Protein AF-A0A7K2WN53-F1 (afdb_monomer_lite)

Radius of gyration: 26.81 Å; chains: 1; bounding box: 76×21×66 Å

Foldseek 3Di:
DDFDDQPDDVDDGDVDDPDPPDDPPPDDLVLLVVQLVVLVVVLVVVVCCQVVCVVHCPLCVVLVVPDDPVCPPHPVNVVSVVVSVVVVVVVSCVVSVVRSVVVVNCCCPVDPD

Structure (mmCIF, N/CA/C/O backbone):
data_AF-A0A7K2WN53-F1
#
_entry.id   AF-A0A7K2WN53-F1
#
loop_
_atom_site.group_PDB
_atom_site.id
_atom_site.type_symbol
_atom_site.label_atom_id
_atom_site.label_alt_id
_atom_site.label_comp_id
_atom_site.label_asym_id
_atom_sit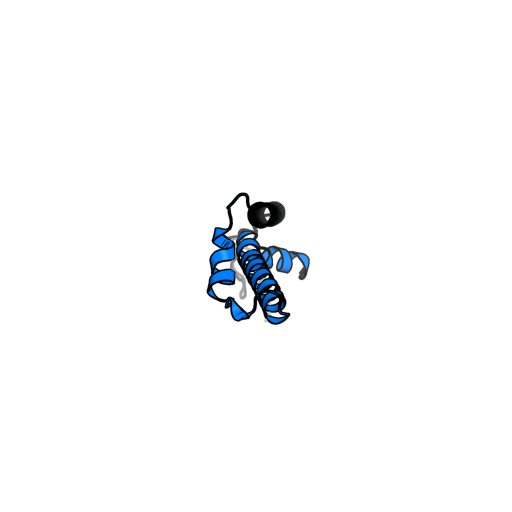e.label_entity_id
_atom_site.label_seq_id
_atom_site.pdbx_PDB_ins_code
_atom_site.Cartn_x
_atom_site.Cartn_y
_atom_site.Cartn_z
_atom_site.occupancy
_atom_site.B_iso_or_equiv
_atom_site.auth_seq_id
_atom_site.auth_comp_id
_atom_site.auth_asym_id
_atom_site.auth_atom_id
_atom_site.pdbx_PDB_model_num
ATOM 1 N N . HIS A 1 1 ? -58.903 -8.359 26.561 1.00 55.06 1 HIS A N 1
ATOM 2 C CA . HIS A 1 1 ? -57.846 -9.067 27.310 1.00 55.06 1 HIS A CA 1
ATOM 3 C C . HIS A 1 1 ? -56.834 -8.049 27.804 1.00 55.06 1 HIS A C 1
ATOM 5 O O . HIS A 1 1 ? -56.296 -7.313 26.990 1.00 55.06 1 HIS A O 1
ATOM 11 N N . THR A 1 2 ? -56.632 -7.946 29.114 1.00 54.56 2 THR A N 1
ATOM 12 C CA . THR A 1 2 ? -55.635 -7.059 29.732 1.00 54.56 2 THR A CA 1
ATOM 13 C C . THR A 1 2 ? -54.276 -7.773 29.800 1.00 54.56 2 THR A C 1
ATOM 15 O O . THR A 1 2 ? -54.244 -8.930 30.230 1.00 54.56 2 THR A O 1
ATOM 18 N N . PRO A 1 3 ? -53.157 -7.157 29.367 1.00 62.88 3 PRO A N 1
ATOM 19 C CA . PRO A 1 3 ? -51.836 -7.775 29.479 1.00 62.88 3 PRO A CA 1
ATOM 20 C C . PRO A 1 3 ? -51.423 -7.848 30.954 1.00 62.88 3 PRO A C 1
ATOM 22 O O . PRO A 1 3 ? -51.604 -6.880 31.690 1.00 62.88 3 PRO A O 1
ATOM 25 N N . ARG A 1 4 ? -50.868 -8.981 31.400 1.00 63.00 4 ARG A N 1
ATOM 26 C CA . ARG A 1 4 ? -50.288 -9.093 32.749 1.00 63.00 4 ARG A CA 1
ATOM 27 C C . ARG A 1 4 ? -48.967 -8.323 32.789 1.00 63.00 4 ARG A C 1
ATOM 29 O O . ARG A 1 4 ? -48.053 -8.674 32.044 1.00 63.00 4 ARG A O 1
ATOM 36 N N . LEU A 1 5 ? -48.869 -7.315 33.656 1.00 61.50 5 LEU A N 1
ATOM 37 C CA . LEU A 1 5 ? -47.581 -6.745 34.052 1.00 61.50 5 LEU A CA 1
ATOM 38 C C . LEU A 1 5 ? -46.807 -7.797 34.859 1.00 61.50 5 LEU A C 1
ATOM 40 O O . LEU A 1 5 ? -47.355 -8.430 35.763 1.00 61.50 5 LEU A O 1
ATOM 44 N N . ALA A 1 6 ? -45.549 -8.018 34.488 1.00 63.06 6 ALA A N 1
ATOM 45 C CA . ALA A 1 6 ? -44.637 -8.890 35.214 1.00 63.06 6 ALA A CA 1
ATOM 46 C C . ALA A 1 6 ? -43.942 -8.070 36.311 1.00 63.06 6 ALA A C 1
ATOM 48 O O . ALA A 1 6 ? -42.855 -7.544 36.095 1.00 63.06 6 ALA A O 1
ATOM 49 N N . ASP A 1 7 ? -44.595 -7.934 37.467 1.00 56.84 7 ASP A N 1
ATOM 50 C CA . ASP A 1 7 ? -44.107 -7.104 38.583 1.00 56.84 7 ASP A CA 1
ATOM 51 C C . ASP A 1 7 ? -43.295 -7.898 39.633 1.00 56.84 7 ASP A C 1
ATOM 53 O O . ASP A 1 7 ? -42.980 -7.380 40.703 1.00 56.84 7 ASP A O 1
ATOM 57 N N . GLY A 1 8 ? -42.942 -9.163 39.357 1.00 65.25 8 GLY A N 1
ATOM 58 C CA . GLY A 1 8 ? -42.206 -10.030 40.289 1.00 65.25 8 GLY A CA 1
ATOM 59 C C . GLY A 1 8 ? -40.795 -10.407 39.809 1.00 65.25 8 GLY A C 1
ATOM 60 O O . GLY A 1 8 ? -40.628 -10.751 38.633 1.00 65.25 8 GLY A O 1
ATOM 61 N N . PRO A 1 9 ? -39.770 -10.431 40.687 1.00 58.69 9 PRO A N 1
ATOM 62 C CA . PRO A 1 9 ? -38.455 -10.965 40.334 1.00 58.69 9 PRO A CA 1
ATOM 63 C C . PRO A 1 9 ? -38.582 -12.440 39.916 1.00 58.69 9 PRO A C 1
ATOM 65 O O . PRO A 1 9 ? -39.140 -13.256 40.645 1.00 58.69 9 PRO A O 1
ATOM 68 N N . GLY A 1 10 ? -38.103 -12.772 38.713 1.00 64.62 10 GLY A N 1
ATOM 69 C CA . GLY A 1 10 ? -38.233 -14.108 38.111 1.00 64.62 10 GLY A CA 1
ATOM 70 C C . GLY A 1 10 ? -39.503 -14.330 37.278 1.00 64.62 10 GLY A C 1
ATOM 71 O O . GLY A 1 10 ? -39.665 -15.405 36.704 1.00 64.62 10 GLY A O 1
ATOM 72 N N . THR A 1 11 ? -40.390 -13.335 37.165 1.00 65.06 11 THR A N 1
ATOM 73 C CA . THR A 1 11 ? -41.536 -13.400 36.246 1.00 65.06 11 THR A CA 1
ATOM 74 C C . THR A 1 11 ? -41.170 -12.779 34.900 1.00 65.06 11 THR A C 1
ATOM 76 O O . THR A 1 11 ? -40.817 -11.607 34.812 1.00 65.06 11 THR A O 1
ATOM 79 N N . TRP A 1 12 ? -41.228 -13.574 33.831 1.00 62.97 12 TRP A N 1
ATOM 80 C CA . TRP A 1 12 ? -40.996 -13.095 32.469 1.00 62.97 12 TRP A CA 1
ATOM 81 C C . TRP A 1 12 ? -42.336 -12.813 31.793 1.00 62.97 12 TRP A C 1
ATOM 83 O O . TRP A 1 12 ? -43.195 -13.693 31.705 1.00 62.97 12 TRP A O 1
ATOM 93 N N . ALA A 1 13 ? -42.527 -11.583 31.315 1.00 72.81 13 ALA A N 1
ATOM 94 C CA . ALA A 1 13 ? -43.697 -11.241 30.514 1.00 72.81 13 ALA A CA 1
ATOM 95 C C . ALA A 1 13 ? -43.665 -11.979 29.165 1.00 72.81 13 ALA A C 1
ATOM 97 O O . ALA A 1 13 ? -42.600 -12.266 28.613 1.00 72.81 13 ALA A O 1
ATOM 98 N N . TYR A 1 14 ? -44.842 -12.254 28.603 1.00 64.38 14 TYR A N 1
ATOM 99 C CA . TYR A 1 14 ? -44.955 -12.791 27.248 1.00 64.38 14 TYR A CA 1
ATOM 100 C C . TYR A 1 14 ? -44.329 -11.794 26.254 1.00 64.38 14 TYR A C 1
ATOM 102 O O . TYR A 1 14 ? -44.758 -10.644 26.189 1.00 64.38 14 TYR A O 1
ATOM 110 N N . GLY A 1 15 ? -43.284 -12.217 25.531 1.00 69.75 15 GLY A N 1
ATOM 111 C CA . GLY A 1 15 ? -42.459 -11.345 24.678 1.00 69.75 15 GLY A CA 1
ATOM 112 C C . GLY A 1 15 ? -41.141 -10.874 25.310 1.00 69.75 15 GLY A C 1
ATOM 113 O O . GLY A 1 15 ? -40.409 -10.112 24.682 1.00 69.75 15 GLY A O 1
ATOM 114 N N . HIS A 1 16 ? -40.807 -11.325 26.524 1.00 64.25 16 HIS A N 1
ATOM 115 C CA . HIS A 1 16 ? -39.502 -11.051 27.114 1.00 64.25 16 HIS A CA 1
ATOM 116 C C . HIS A 1 16 ? -38.383 -11.740 26.317 1.00 64.25 16 HIS A C 1
ATOM 118 O O . HIS A 1 16 ? -38.308 -12.967 26.253 1.00 64.25 16 HIS A O 1
ATOM 124 N N . VAL A 1 17 ? -37.492 -10.937 25.734 1.00 69.38 17 VAL A N 1
ATOM 125 C CA . VAL A 1 17 ? -36.236 -11.402 25.142 1.00 69.38 17 VAL A CA 1
ATOM 126 C C . VAL A 1 17 ? -35.167 -11.314 26.222 1.00 69.38 17 VAL A C 1
ATOM 128 O O . VAL A 1 17 ? -34.851 -10.217 26.686 1.00 69.38 17 VAL A O 1
ATOM 131 N N . ALA A 1 18 ? -34.625 -12.466 26.625 1.00 69.31 18 ALA A N 1
ATOM 132 C CA . ALA A 1 18 ? -33.542 -12.524 27.597 1.00 69.31 18 ALA A CA 1
ATOM 133 C C . ALA A 1 18 ? -32.379 -11.642 27.128 1.00 69.31 18 ALA A C 1
ATOM 135 O O . ALA A 1 18 ? -31.954 -11.720 25.970 1.00 69.31 18 ALA A O 1
ATOM 136 N N . ARG A 1 19 ? -31.865 -10.797 28.030 1.00 62.84 19 ARG A N 1
ATOM 137 C CA . ARG A 1 19 ? -30.645 -10.029 27.763 1.00 62.84 19 ARG A CA 1
ATOM 138 C C . ARG A 1 19 ? -29.546 -11.028 27.358 1.00 62.84 19 ARG A C 1
ATOM 140 O O . ARG A 1 19 ? -29.372 -12.015 28.075 1.00 62.84 19 ARG A O 1
ATOM 147 N N . PRO A 1 20 ? -28.833 -10.812 26.236 1.00 67.25 20 PRO A N 1
ATOM 148 C CA . PRO A 1 20 ? -27.732 -11.681 25.832 1.00 67.25 20 PRO A CA 1
ATOM 149 C C . PRO A 1 20 ? -26.739 -11.846 26.986 1.00 67.25 20 PRO A C 1
ATOM 151 O O . PRO A 1 20 ? -26.422 -10.866 27.659 1.00 67.25 20 PRO A O 1
ATOM 154 N N . ALA A 1 21 ? -26.279 -13.078 27.219 1.00 66.06 21 ALA A N 1
ATOM 155 C CA . ALA A 1 21 ? -25.394 -13.410 28.339 1.00 66.06 21 ALA A CA 1
ATOM 156 C C . ALA A 1 21 ? -24.033 -12.689 28.269 1.00 66.06 21 ALA A C 1
ATOM 158 O O . ALA A 1 21 ? -23.391 -12.486 29.294 1.00 66.06 21 ALA A O 1
ATOM 159 N N . GLU A 1 22 ? -23.635 -12.256 27.073 1.00 58.34 22 GLU A N 1
ATOM 160 C CA . GLU A 1 22 ? -22.434 -11.471 26.817 1.00 58.34 22 GLU A CA 1
ATOM 161 C C . GLU A 1 22 ? -22.817 -10.115 26.226 1.00 58.34 22 GLU A C 1
ATOM 163 O O . GLU A 1 22 ? -23.463 -10.026 25.175 1.00 58.34 22 GLU A O 1
ATOM 168 N N . GLU A 1 23 ? -22.398 -9.036 26.893 1.00 57.38 23 GLU A N 1
ATOM 169 C CA . GLU A 1 23 ? -22.319 -7.746 26.221 1.00 57.38 23 GLU A CA 1
ATOM 170 C C . GLU A 1 23 ? -21.277 -7.877 25.108 1.00 57.38 23 GLU A C 1
ATOM 172 O O . GLU A 1 23 ? -20.151 -8.287 25.391 1.00 57.38 23 GLU A O 1
ATOM 177 N N . PRO A 1 24 ? -21.618 -7.567 23.843 1.00 60.78 24 PRO A N 1
ATOM 178 C CA . PRO A 1 24 ? -20.660 -7.678 22.756 1.00 60.78 24 PRO A CA 1
ATOM 179 C C . PRO A 1 24 ? -19.449 -6.822 23.108 1.00 60.78 24 PRO A C 1
ATOM 181 O O . PRO A 1 24 ? -19.594 -5.612 23.301 1.00 60.78 24 PRO A O 1
ATOM 184 N N . GLU A 1 25 ? -18.279 -7.455 23.212 1.00 59.09 25 GLU A N 1
ATOM 185 C CA . GLU A 1 25 ? -17.032 -6.809 23.602 1.00 59.09 25 GLU A CA 1
ATOM 186 C C . GLU A 1 25 ? -16.705 -5.702 22.591 1.00 59.09 25 GLU A C 1
ATOM 188 O O . GLU A 1 25 ? -16.130 -5.901 21.514 1.00 59.09 25 GLU A O 1
ATOM 193 N N . ARG A 1 26 ? -17.168 -4.488 22.900 1.00 64.06 26 ARG A N 1
ATOM 194 C CA . ARG A 1 26 ? -16.966 -3.316 22.061 1.00 64.06 26 ARG A CA 1
ATOM 195 C C . ARG A 1 26 ? -15.522 -2.906 22.236 1.00 64.06 26 ARG A C 1
ATOM 197 O O . ARG A 1 26 ? -15.192 -2.141 23.135 1.00 64.06 26 ARG A O 1
ATOM 204 N N . THR A 1 27 ? -14.675 -3.385 21.331 1.00 66.19 27 THR A N 1
ATOM 205 C CA . THR A 1 27 ? -13.284 -2.931 21.228 1.00 66.19 27 THR A CA 1
ATOM 206 C C . THR A 1 27 ? -13.245 -1.405 21.332 1.00 66.19 27 THR A C 1
ATOM 208 O O . THR A 1 27 ? -13.899 -0.736 20.523 1.00 66.19 27 THR A O 1
ATOM 211 N N . PRO A 1 28 ? -12.552 -0.836 22.329 1.00 77.62 28 PRO A N 1
ATOM 212 C CA . PRO A 1 28 ? -12.548 0.600 22.555 1.00 77.62 28 PRO A CA 1
ATOM 213 C C . PRO A 1 28 ? -12.103 1.353 21.300 1.00 77.62 28 PRO A C 1
ATOM 215 O O . PRO A 1 28 ? -11.164 0.936 20.620 1.00 77.62 28 PRO A O 1
ATOM 218 N N . ILE A 1 29 ? -12.731 2.496 21.003 1.00 76.31 29 ILE A N 1
ATOM 219 C CA . ILE A 1 29 ? -12.364 3.335 19.843 1.00 76.31 29 ILE A CA 1
ATOM 220 C C . ILE A 1 29 ? -10.868 3.677 19.870 1.00 76.31 29 ILE A C 1
ATOM 222 O O . ILE A 1 29 ? -10.213 3.639 18.834 1.00 76.31 29 ILE A O 1
ATOM 226 N N . ARG A 1 30 ? -10.300 3.920 21.060 1.00 77.88 30 ARG A N 1
ATOM 227 C CA . ARG A 1 30 ? -8.859 4.161 21.237 1.00 77.88 30 ARG A CA 1
ATOM 228 C C . ARG A 1 30 ? -8.006 3.013 20.698 1.00 77.88 30 ARG A C 1
ATOM 230 O O . ARG A 1 30 ? -7.035 3.266 20.002 1.00 77.88 30 ARG A O 1
ATOM 237 N N . GLN A 1 31 ? -8.398 1.767 20.954 1.00 81.75 31 GLN A N 1
ATOM 238 C CA . GLN A 1 31 ? -7.661 0.594 20.488 1.00 81.75 31 GLN A CA 1
ATOM 239 C C . GLN A 1 31 ? -7.755 0.428 18.965 1.00 81.75 31 GLN A C 1
ATOM 241 O O . GLN A 1 31 ? -6.776 0.048 18.327 1.00 81.75 31 GLN A O 1
ATOM 246 N N . LEU A 1 32 ? -8.903 0.765 18.367 1.00 82.31 32 LEU A N 1
ATOM 247 C CA . LEU A 1 32 ? -9.064 0.816 16.908 1.00 82.31 32 LEU A CA 1
ATOM 248 C C . LEU A 1 32 ? -8.184 1.898 16.274 1.00 82.31 32 LEU A C 1
ATOM 250 O O . LEU A 1 32 ? -7.511 1.624 15.287 1.00 82.31 32 LEU A O 1
ATOM 254 N N . VAL A 1 33 ? -8.148 3.099 16.857 1.00 84.00 33 VAL A N 1
ATOM 255 C CA . VAL A 1 33 ? -7.300 4.201 16.376 1.00 84.00 33 VAL A CA 1
ATOM 256 C C . VAL A 1 33 ? -5.819 3.852 16.512 1.00 84.00 33 VAL A C 1
ATOM 258 O O . VAL A 1 33 ? -5.060 4.072 15.573 1.00 84.00 33 VAL A O 1
ATOM 261 N N . SER A 1 34 ? -5.401 3.258 17.633 1.00 84.62 34 SER A N 1
ATOM 262 C CA . SER A 1 34 ? -4.020 2.802 17.817 1.00 84.62 34 SER A CA 1
ATOM 263 C C . SER A 1 34 ? -3.640 1.718 16.808 1.00 84.62 34 SER A C 1
ATOM 265 O O . SER A 1 34 ? -2.583 1.819 16.195 1.00 84.62 34 SER A O 1
ATOM 267 N N . GLY A 1 35 ? -4.499 0.718 16.581 1.00 86.69 35 GLY A N 1
ATOM 268 C CA . GLY A 1 35 ? -4.251 -0.324 15.578 1.00 86.69 35 GLY A CA 1
ATOM 269 C C . GLY A 1 35 ? -4.145 0.242 14.159 1.00 86.69 35 GLY A C 1
ATOM 270 O O . GLY A 1 35 ? -3.213 -0.086 13.425 1.00 86.69 35 GLY A O 1
ATOM 271 N N . ALA A 1 36 ? -5.049 1.156 13.803 1.00 87.50 36 ALA A N 1
ATOM 272 C CA . ALA A 1 36 ? -5.026 1.873 12.535 1.00 87.50 36 ALA A CA 1
ATOM 273 C C . ALA A 1 36 ? -3.720 2.672 12.369 1.00 87.50 36 ALA A C 1
ATOM 275 O O . ALA A 1 36 ? -2.991 2.464 11.399 1.00 87.50 36 ALA A O 1
ATOM 276 N N . LEU A 1 37 ? -3.356 3.501 13.351 1.00 90.12 37 LEU A N 1
ATOM 277 C CA . LEU A 1 37 ? -2.131 4.302 13.322 1.00 90.12 37 LEU A CA 1
ATOM 278 C C . LEU A 1 37 ? -0.868 3.437 13.235 1.00 90.12 37 LEU A C 1
ATOM 280 O O . LEU A 1 37 ? -0.014 3.703 12.396 1.00 90.12 37 LEU A O 1
ATOM 284 N N . ILE A 1 38 ? -0.753 2.385 14.051 1.00 90.38 38 ILE A N 1
ATOM 285 C CA . ILE A 1 38 ? 0.406 1.481 14.028 1.00 90.38 38 ILE A CA 1
ATOM 286 C C . ILE A 1 38 ? 0.526 0.810 12.658 1.00 90.38 38 ILE A C 1
ATOM 288 O O . ILE A 1 38 ? 1.615 0.778 12.092 1.00 90.38 38 ILE A O 1
ATOM 292 N N . SER A 1 39 ? -0.584 0.323 12.092 1.00 92.00 39 SER A N 1
ATOM 293 C CA . SER A 1 39 ? -0.569 -0.287 10.758 1.00 92.00 39 SER A CA 1
ATOM 294 C C . SER A 1 39 ? -0.162 0.705 9.663 1.00 92.00 39 SER A C 1
ATOM 296 O O . SER A 1 39 ? 0.588 0.338 8.762 1.00 92.00 39 SER A O 1
ATOM 298 N N . LEU A 1 40 ? -0.588 1.971 9.765 1.00 91.50 40 LEU A N 1
ATOM 299 C CA . LEU A 1 40 ? -0.192 3.030 8.839 1.00 91.50 40 LEU A CA 1
ATOM 300 C C . LEU A 1 40 ? 1.302 3.323 8.947 1.00 91.50 40 LEU A C 1
ATOM 302 O O . LEU A 1 40 ? 1.986 3.367 7.931 1.00 91.50 40 LEU A O 1
ATOM 306 N N . LEU A 1 41 ? 1.811 3.499 10.167 1.00 95.31 41 LEU A N 1
ATOM 307 C CA . LEU A 1 41 ? 3.226 3.772 10.410 1.00 95.31 41 LEU A CA 1
ATOM 308 C C . LEU A 1 41 ? 4.107 2.606 9.955 1.00 95.31 41 LEU A C 1
ATOM 310 O O . LEU A 1 41 ? 5.124 2.836 9.310 1.00 95.31 41 LEU A O 1
ATOM 314 N N . ALA A 1 42 ? 3.698 1.365 10.222 1.00 95.25 42 ALA A N 1
ATOM 315 C CA . ALA A 1 42 ? 4.393 0.174 9.741 1.00 95.25 42 ALA A CA 1
ATOM 316 C C . ALA A 1 42 ? 4.396 0.095 8.205 1.00 95.25 42 ALA A C 1
ATOM 318 O O . ALA A 1 42 ? 5.428 -0.208 7.609 1.00 95.25 42 ALA A O 1
ATOM 319 N N . GLY A 1 43 ? 3.271 0.426 7.562 1.00 94.44 43 GLY A N 1
ATOM 320 C CA . GLY A 1 43 ? 3.178 0.516 6.108 1.00 94.44 43 GLY A CA 1
ATOM 321 C C . GLY A 1 43 ? 4.088 1.598 5.534 1.00 94.44 43 GLY A C 1
ATOM 322 O O . GLY A 1 43 ? 4.881 1.317 4.643 1.00 94.44 43 GLY A O 1
ATOM 323 N N . LEU A 1 44 ? 4.045 2.816 6.071 1.00 94.44 44 LEU A N 1
ATOM 324 C CA . LEU A 1 44 ? 4.915 3.914 5.640 1.00 94.44 44 LEU A CA 1
ATOM 325 C C . LEU A 1 44 ? 6.396 3.590 5.841 1.00 94.44 44 LEU A C 1
ATOM 327 O O . LEU A 1 44 ? 7.212 3.888 4.971 1.00 94.44 44 LEU A O 1
ATOM 331 N N . LEU A 1 45 ? 6.739 2.951 6.959 1.00 95.56 45 LEU A N 1
ATOM 332 C CA . LEU A 1 45 ? 8.096 2.500 7.229 1.00 95.56 45 LEU A CA 1
ATOM 333 C C . LEU A 1 45 ? 8.545 1.484 6.177 1.00 95.56 45 LEU A C 1
ATOM 335 O O . LEU A 1 45 ? 9.600 1.665 5.577 1.00 95.56 45 LEU A O 1
ATOM 339 N N . LEU A 1 46 ? 7.732 0.459 5.903 1.00 95.00 46 LEU A N 1
ATOM 340 C CA . LEU A 1 46 ? 8.048 -0.530 4.875 1.00 95.00 46 LEU A CA 1
ATOM 341 C C . LEU A 1 46 ? 8.210 0.124 3.498 1.00 95.00 46 LEU A C 1
ATOM 343 O O . LEU A 1 46 ? 9.191 -0.153 2.814 1.00 95.00 46 LEU A O 1
ATOM 347 N N . TRP A 1 47 ? 7.298 1.024 3.112 1.00 95.19 47 TRP A N 1
ATOM 348 C CA . TRP A 1 47 ? 7.408 1.768 1.854 1.00 95.19 47 TRP A CA 1
ATOM 349 C C . TRP A 1 47 ? 8.719 2.546 1.781 1.00 95.19 47 TRP A C 1
ATOM 351 O O . TRP A 1 47 ? 9.432 2.465 0.786 1.00 95.19 47 TRP A O 1
ATOM 361 N N . SER A 1 48 ? 9.064 3.259 2.854 1.00 94.56 48 SER A N 1
ATOM 362 C CA . SER A 1 48 ? 10.309 4.017 2.944 1.00 94.56 48 SER A CA 1
ATOM 363 C C . SER A 1 48 ? 11.532 3.113 2.781 1.00 94.56 48 SER A C 1
ATOM 365 O O . SER A 1 48 ? 12.447 3.449 2.031 1.00 94.56 48 SER A O 1
ATOM 367 N N . LEU A 1 49 ? 11.541 1.941 3.420 1.00 95.38 49 LEU A N 1
ATOM 368 C CA . LEU A 1 49 ? 12.634 0.976 3.305 1.00 95.38 49 LEU A CA 1
ATOM 369 C C . LEU A 1 49 ? 12.791 0.434 1.877 1.00 95.38 49 LEU A C 1
ATOM 371 O O . LEU A 1 49 ? 13.917 0.291 1.399 1.00 95.38 49 LEU A O 1
ATOM 375 N N . LEU A 1 50 ? 11.676 0.146 1.202 1.00 93.94 50 LEU A N 1
ATOM 376 C CA . LEU A 1 50 ? 11.670 -0.321 -0.185 1.00 93.94 50 LEU A CA 1
ATOM 377 C C . LEU A 1 50 ? 12.133 0.781 -1.145 1.00 93.94 50 LEU A C 1
ATOM 379 O O . LEU A 1 50 ? 13.010 0.552 -1.977 1.00 93.94 50 LEU A O 1
ATOM 383 N N . TRP A 1 51 ? 11.579 1.986 -1.000 1.00 93.00 51 TRP A N 1
ATOM 384 C CA . TRP A 1 51 ? 11.850 3.125 -1.875 1.00 93.00 51 TRP A CA 1
ATOM 385 C C . TRP A 1 51 ? 13.295 3.616 -1.770 1.00 93.00 51 TRP A C 1
ATOM 387 O O . TRP A 1 51 ? 13.933 3.892 -2.782 1.00 93.00 51 TRP A O 1
ATOM 397 N N . ASN A 1 52 ? 13.840 3.671 -0.553 1.00 94.44 52 ASN A N 1
ATOM 398 C CA . ASN A 1 52 ? 15.221 4.089 -0.306 1.00 94.44 52 ASN A CA 1
ATOM 399 C C . ASN A 1 52 ? 16.239 2.945 -0.470 1.00 94.44 52 ASN A C 1
ATOM 401 O O . ASN A 1 52 ? 17.401 3.108 -0.113 1.00 94.44 52 ASN A O 1
ATOM 405 N N . MET A 1 53 ? 15.822 1.785 -0.995 1.00 93.44 53 MET A N 1
ATOM 406 C CA . MET A 1 53 ? 16.685 0.622 -1.245 1.00 93.44 53 MET A CA 1
ATOM 407 C C . MET A 1 53 ? 17.417 0.085 -0.002 1.00 93.44 53 MET A C 1
ATOM 409 O O . MET A 1 53 ? 18.390 -0.654 -0.135 1.00 93.44 53 MET A O 1
ATOM 413 N N . TYR A 1 54 ? 16.925 0.367 1.210 1.00 93.12 54 TYR A N 1
ATOM 414 C CA . TYR A 1 54 ? 17.475 -0.205 2.449 1.00 93.12 54 TYR A CA 1
ATOM 415 C C . TYR A 1 54 ? 17.312 -1.725 2.505 1.00 93.12 54 TYR A C 1
ATOM 417 O O . TYR A 1 54 ? 18.125 -2.425 3.100 1.00 93.12 54 TYR A O 1
ATOM 425 N N . LEU A 1 55 ? 16.264 -2.232 1.860 1.00 89.31 55 LEU A N 1
ATOM 426 C CA . LEU A 1 55 ? 16.009 -3.656 1.680 1.00 89.31 55 LEU A CA 1
ATOM 427 C C . LEU A 1 55 ? 16.663 -4.219 0.403 1.00 89.31 55 LEU A C 1
ATOM 429 O O . LEU A 1 55 ? 16.499 -5.394 0.095 1.00 89.31 55 LEU A O 1
ATOM 433 N N . GLY A 1 56 ? 17.418 -3.404 -0.338 1.00 91.25 56 GLY A N 1
ATOM 434 C CA . GLY A 1 56 ? 17.976 -3.750 -1.641 1.00 91.25 56 GLY A CA 1
ATOM 435 C C . GLY A 1 56 ? 16.926 -3.812 -2.755 1.00 91.25 56 GLY A C 1
ATOM 436 O O . GLY A 1 56 ? 15.759 -3.465 -2.577 1.00 91.25 56 GLY A O 1
ATOM 437 N N . ALA A 1 57 ? 17.349 -4.281 -3.931 1.00 91.00 57 ALA A N 1
ATOM 438 C CA . ALA A 1 57 ? 16.523 -4.307 -5.139 1.00 91.00 57 ALA A CA 1
ATOM 439 C C . ALA A 1 57 ? 15.707 -5.603 -5.322 1.00 91.00 57 ALA A C 1
ATOM 441 O O . ALA A 1 57 ? 15.131 -5.805 -6.390 1.00 91.00 57 ALA A O 1
ATOM 442 N N . PHE A 1 58 ? 15.634 -6.496 -4.321 1.00 91.81 58 PHE A N 1
ATOM 443 C CA . PHE A 1 58 ? 14.931 -7.783 -4.483 1.00 91.81 58 PHE A CA 1
ATOM 444 C C . PHE A 1 58 ? 13.458 -7.585 -4.846 1.00 91.81 58 PHE A C 1
ATOM 446 O O . PHE A 1 58 ? 12.901 -8.335 -5.640 1.00 91.81 58 PHE A O 1
ATOM 453 N N . TRP A 1 59 ? 12.823 -6.551 -4.295 1.00 92.94 59 TRP A N 1
ATOM 454 C CA . TRP A 1 59 ? 11.422 -6.258 -4.559 1.00 92.94 59 TRP A CA 1
ATOM 455 C C . TRP A 1 59 ? 11.209 -5.684 -5.958 1.00 92.94 59 TRP A C 1
ATOM 457 O O . TRP A 1 59 ? 10.075 -5.594 -6.386 1.00 92.94 59 TRP A O 1
ATOM 467 N N . LEU A 1 60 ? 12.254 -5.303 -6.692 1.00 93.94 60 LEU A N 1
ATOM 468 C CA . LEU A 1 60 ? 12.160 -4.929 -8.105 1.00 93.94 60 LEU A CA 1
ATOM 469 C C . LEU A 1 60 ? 12.386 -6.127 -9.031 1.00 93.94 60 LEU A C 1
ATOM 471 O O . LEU A 1 60 ? 12.159 -6.023 -10.232 1.00 93.94 60 LEU A O 1
ATOM 475 N N . TRP A 1 61 ? 12.806 -7.275 -8.493 1.00 93.88 61 TRP A N 1
ATOM 476 C CA . TRP A 1 61 ? 13.083 -8.465 -9.289 1.00 93.88 61 TRP A CA 1
ATOM 477 C C . TRP A 1 61 ? 11.907 -8.882 -10.188 1.00 93.88 61 TRP A C 1
ATOM 479 O O . TRP A 1 61 ? 12.155 -9.111 -11.370 1.00 93.88 61 TRP A O 1
ATOM 489 N N . PRO A 1 62 ? 10.635 -8.898 -9.727 1.00 94.12 62 PRO A N 1
ATOM 490 C CA . PRO A 1 62 ? 9.515 -9.222 -10.609 1.00 94.12 62 PRO A CA 1
ATOM 491 C C . PRO A 1 62 ? 9.379 -8.235 -11.772 1.00 94.12 62 PRO A C 1
ATOM 493 O O . PRO A 1 62 ? 9.155 -8.652 -12.903 1.00 94.12 62 PRO A O 1
ATOM 496 N N . LEU A 1 63 ? 9.566 -6.934 -11.522 1.00 92.94 63 LEU A N 1
ATOM 497 C CA . LEU A 1 63 ? 9.526 -5.920 -12.575 1.00 92.94 63 LEU A CA 1
ATOM 498 C C . LEU A 1 63 ? 10.581 -6.209 -13.646 1.00 92.94 63 LEU A C 1
ATOM 500 O O . LEU A 1 63 ? 10.256 -6.204 -14.830 1.00 92.94 63 LEU A O 1
ATOM 504 N N . TYR A 1 64 ? 11.816 -6.508 -13.244 1.00 91.38 64 TYR A N 1
ATOM 505 C CA . TYR A 1 64 ? 12.887 -6.829 -14.189 1.00 91.38 64 TYR A CA 1
ATOM 506 C C . TYR A 1 64 ? 12.668 -8.163 -14.909 1.00 91.38 64 TYR A C 1
ATOM 508 O O . TYR A 1 64 ? 12.964 -8.263 -16.092 1.00 91.38 64 TYR A O 1
ATOM 516 N N . MET A 1 65 ? 12.103 -9.163 -14.232 1.00 92.69 65 MET A N 1
ATOM 51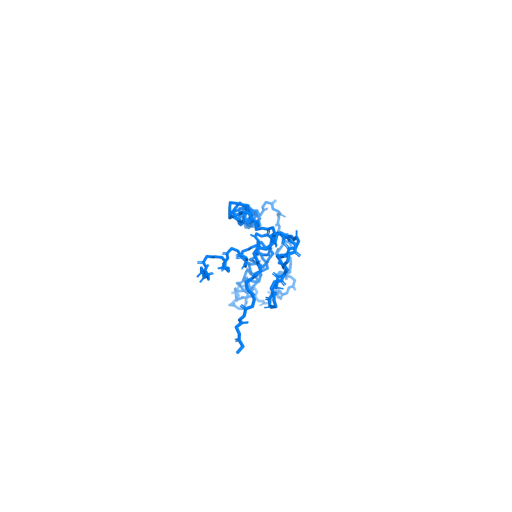7 C CA . MET A 1 65 ? 11.769 -10.463 -14.821 1.00 92.69 65 MET A CA 1
ATOM 518 C C . MET A 1 65 ? 10.694 -10.338 -15.913 1.00 92.69 65 MET A C 1
ATOM 520 O O . MET A 1 65 ? 10.781 -10.994 -16.948 1.00 92.69 65 MET A O 1
ATOM 524 N N . PHE A 1 66 ? 9.675 -9.503 -15.688 1.00 91.25 66 PHE A N 1
ATOM 525 C CA . PHE A 1 66 ? 8.555 -9.325 -16.617 1.00 91.25 66 PHE A CA 1
ATOM 526 C C . PHE A 1 66 ? 8.765 -8.212 -17.648 1.00 91.25 66 PHE A C 1
ATOM 528 O O . PHE A 1 66 ? 7.946 -8.086 -18.557 1.00 91.25 66 PHE A O 1
ATOM 535 N N . THR A 1 67 ? 9.831 -7.416 -17.537 1.00 93.19 67 THR A N 1
ATOM 536 C CA . THR A 1 67 ? 10.143 -6.341 -18.489 1.00 93.19 67 THR A CA 1
ATOM 537 C C . THR A 1 67 ? 11.267 -6.789 -19.424 1.00 93.19 67 THR A C 1
ATOM 539 O O . THR A 1 67 ? 12.419 -6.834 -18.996 1.00 93.19 67 THR A O 1
ATOM 542 N N . PRO A 1 68 ? 10.975 -7.091 -20.703 1.00 90.88 68 PRO A N 1
ATOM 543 C CA . PRO A 1 68 ? 11.997 -7.499 -21.657 1.00 90.88 68 PRO A CA 1
ATOM 544 C C . PRO A 1 68 ? 13.032 -6.400 -21.901 1.00 90.88 68 PRO A C 1
ATOM 546 O O . PRO A 1 68 ? 12.700 -5.214 -21.976 1.00 90.88 68 PRO A O 1
ATOM 549 N N . ASP A 1 69 ? 14.273 -6.806 -22.164 1.00 88.94 69 ASP A N 1
ATOM 550 C CA . ASP A 1 69 ? 15.365 -5.880 -22.485 1.00 88.94 69 ASP A CA 1
ATOM 551 C C . ASP A 1 69 ? 15.076 -5.017 -23.720 1.00 88.94 69 ASP A C 1
ATOM 553 O O . ASP A 1 69 ? 15.507 -3.866 -23.785 1.00 88.94 69 ASP A O 1
ATOM 557 N N . SER A 1 70 ? 14.268 -5.525 -24.656 1.00 91.38 70 SER A N 1
ATOM 558 C CA . SER A 1 70 ? 13.809 -4.790 -25.839 1.00 91.38 70 SER A CA 1
ATOM 559 C C . SER A 1 70 ? 12.963 -3.556 -25.515 1.00 91.38 70 SER A C 1
ATOM 561 O O . SER A 1 70 ? 12.777 -2.707 -26.380 1.00 91.38 70 SER A O 1
ATOM 563 N N . TRP A 1 71 ? 12.403 -3.454 -24.305 1.00 89.81 71 TRP A N 1
ATOM 564 C CA . TRP A 1 71 ? 11.585 -2.308 -23.898 1.00 89.81 71 TRP A CA 1
ATOM 565 C C . TRP A 1 71 ? 12.399 -1.200 -23.231 1.00 89.81 71 TRP A C 1
ATOM 567 O O . TRP A 1 71 ? 11.848 -0.126 -22.978 1.00 89.81 71 TRP A O 1
ATOM 577 N N . ARG A 1 72 ? 13.687 -1.409 -22.941 1.00 87.69 72 ARG A N 1
ATOM 578 C CA . ARG A 1 72 ? 14.516 -0.399 -22.267 1.00 87.69 72 ARG A CA 1
ATOM 579 C C . ARG A 1 72 ? 14.504 0.926 -23.037 1.00 87.69 72 ARG A C 1
ATOM 581 O O . ARG A 1 72 ? 14.738 0.962 -24.239 1.00 87.69 72 ARG A O 1
ATOM 588 N N . GLY A 1 73 ? 14.213 2.019 -22.329 1.00 88.94 73 GLY A N 1
ATOM 589 C CA . GLY A 1 73 ? 14.138 3.368 -22.905 1.00 88.94 73 GLY A CA 1
ATOM 590 C C . GLY A 1 73 ? 12.859 3.669 -23.697 1.00 88.94 73 GLY A C 1
ATOM 591 O O . GLY A 1 73 ? 12.744 4.746 -24.271 1.00 88.94 73 GLY A O 1
ATOM 592 N N . SER A 1 74 ? 11.889 2.750 -23.723 1.00 93.38 74 SER A N 1
ATOM 593 C CA . SER A 1 74 ? 10.611 2.929 -24.422 1.00 93.38 74 SER A CA 1
ATOM 594 C C . SER A 1 74 ? 9.452 3.210 -23.459 1.00 93.38 74 SER A C 1
ATOM 596 O O . SER A 1 74 ? 9.498 2.835 -22.284 1.00 93.38 74 SER A O 1
ATOM 598 N N . MET A 1 75 ? 8.371 3.818 -23.961 1.00 94.19 75 MET A N 1
ATOM 599 C CA . MET A 1 75 ? 7.155 4.080 -23.176 1.00 94.19 75 MET A CA 1
ATOM 600 C C . MET A 1 75 ? 6.577 2.815 -22.497 1.00 94.19 75 MET A C 1
ATOM 602 O O . MET A 1 75 ? 6.229 2.901 -21.319 1.00 94.19 75 MET A O 1
ATOM 606 N N . PRO A 1 76 ? 6.529 1.629 -23.145 1.00 93.38 76 PRO A N 1
ATOM 607 C CA . PRO A 1 76 ? 6.125 0.387 -22.482 1.00 93.38 76 PRO A CA 1
ATOM 608 C C . PRO A 1 76 ? 6.864 0.080 -21.174 1.00 93.38 76 PRO A C 1
ATOM 610 O O . PRO A 1 76 ? 6.231 -0.356 -20.215 1.00 93.38 76 PRO A O 1
ATOM 613 N N . SER A 1 77 ? 8.174 0.351 -21.092 1.00 93.56 77 SER A N 1
ATOM 614 C CA . SER A 1 77 ? 8.937 0.117 -19.854 1.00 93.56 77 SER A CA 1
ATOM 615 C C . SER A 1 77 ? 8.501 1.036 -18.712 1.00 93.56 77 SER A C 1
ATOM 617 O O . SER A 1 77 ? 8.393 0.601 -17.567 1.00 93.56 77 SER A O 1
ATOM 619 N N . VAL A 1 78 ? 8.175 2.290 -19.033 1.00 94.06 78 VAL A N 1
ATOM 620 C CA . VAL A 1 78 ? 7.679 3.278 -18.068 1.00 94.06 78 VAL A CA 1
ATOM 621 C C . VAL A 1 78 ? 6.301 2.868 -17.553 1.00 94.06 78 VAL A C 1
ATOM 623 O O . VAL A 1 78 ? 6.061 2.870 -16.346 1.00 94.06 78 VAL A O 1
ATOM 626 N N . VAL A 1 79 ? 5.405 2.458 -18.456 1.00 95.19 79 VAL A N 1
ATOM 627 C CA . VAL A 1 79 ? 4.065 1.976 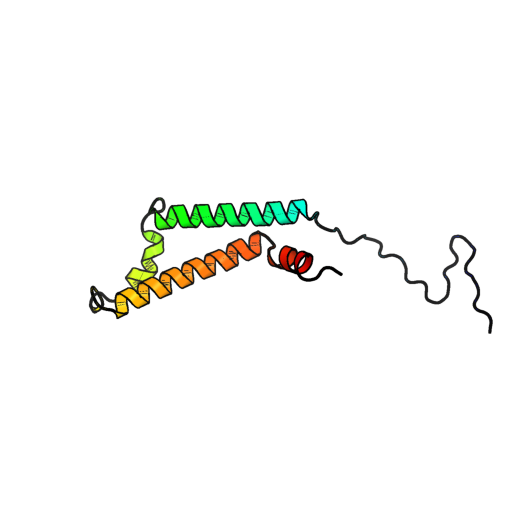-18.090 1.00 95.19 79 VAL A CA 1
ATOM 628 C C . VAL A 1 79 ? 4.160 0.732 -17.208 1.00 95.19 79 VAL A C 1
ATOM 630 O O . VAL A 1 79 ? 3.504 0.681 -16.169 1.00 95.19 79 VAL A O 1
ATOM 633 N N . ALA A 1 80 ? 5.005 -0.238 -17.566 1.00 94.44 80 ALA A N 1
ATOM 634 C CA . ALA A 1 80 ? 5.219 -1.445 -16.769 1.00 94.44 80 ALA A CA 1
ATOM 635 C C . ALA A 1 80 ? 5.705 -1.118 -15.347 1.00 94.44 80 ALA A C 1
ATOM 637 O O . ALA A 1 80 ? 5.172 -1.662 -14.379 1.00 94.44 80 ALA A O 1
ATOM 638 N N . ALA A 1 81 ? 6.645 -0.177 -15.203 1.00 94.00 81 ALA A N 1
ATOM 639 C CA . ALA A 1 81 ? 7.127 0.274 -13.900 1.00 94.00 81 ALA A CA 1
ATOM 640 C C . ALA A 1 81 ? 6.014 0.917 -13.056 1.00 94.00 81 ALA A C 1
ATOM 642 O O . ALA A 1 81 ? 5.845 0.559 -11.891 1.00 94.00 81 ALA A O 1
ATOM 643 N N . TYR A 1 82 ? 5.205 1.815 -13.630 1.00 95.62 82 TYR A N 1
ATOM 644 C CA . TYR A 1 82 ? 4.095 2.434 -12.897 1.00 95.62 82 TYR A CA 1
ATOM 645 C C . TYR A 1 82 ? 3.009 1.436 -12.503 1.00 95.62 82 TYR A C 1
ATOM 647 O O . TYR A 1 82 ? 2.511 1.497 -11.378 1.00 95.62 82 TYR A O 1
ATOM 655 N N . VAL A 1 83 ? 2.662 0.501 -13.391 1.00 96.38 83 VAL A N 1
ATOM 656 C CA . VAL A 1 83 ? 1.723 -0.583 -13.075 1.00 96.38 83 VAL A CA 1
ATOM 657 C C . VAL A 1 83 ? 2.267 -1.423 -11.924 1.00 96.38 83 VAL A C 1
ATOM 659 O O . VAL A 1 83 ? 1.541 -1.694 -10.969 1.00 96.38 83 VAL A O 1
ATOM 662 N N . TYR A 1 84 ? 3.551 -1.776 -11.968 1.00 95.94 84 TYR A N 1
ATOM 663 C CA . TYR A 1 84 ? 4.202 -2.527 -10.904 1.00 95.94 84 TYR A CA 1
ATOM 664 C C . TYR A 1 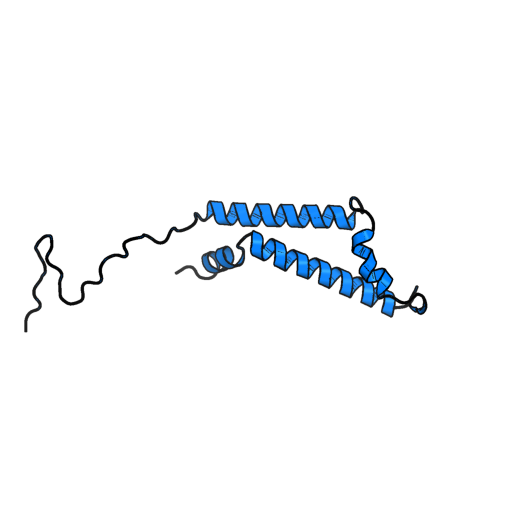84 ? 4.159 -1.791 -9.560 1.00 95.94 84 TYR A C 1
ATOM 666 O O . TYR A 1 84 ? 3.715 -2.357 -8.560 1.00 95.94 84 TYR A O 1
ATOM 674 N N . TYR A 1 85 ? 4.538 -0.512 -9.532 1.00 95.44 85 TYR A N 1
ATOM 675 C CA . TYR A 1 85 ? 4.456 0.303 -8.319 1.00 95.44 85 TYR A CA 1
ATOM 676 C C . TYR A 1 85 ? 3.022 0.422 -7.801 1.00 95.44 85 TYR A C 1
ATOM 678 O O . TYR A 1 85 ? 2.799 0.303 -6.597 1.00 95.44 85 TYR A O 1
ATOM 686 N N . GLY A 1 86 ? 2.043 0.575 -8.696 1.00 96.69 86 GLY A N 1
ATOM 687 C CA . GLY A 1 86 ? 0.626 0.562 -8.344 1.00 96.69 86 GLY A CA 1
ATOM 688 C C . GLY A 1 86 ? 0.211 -0.742 -7.664 1.00 96.69 86 GLY A C 1
ATOM 689 O O . GLY A 1 86 ? -0.425 -0.705 -6.613 1.00 96.69 86 GLY A O 1
ATOM 690 N N . ILE A 1 87 ? 0.624 -1.893 -8.201 1.00 97.06 87 ILE A N 1
ATOM 691 C CA . ILE A 1 87 ? 0.350 -3.207 -7.601 1.00 97.06 87 ILE A CA 1
ATOM 692 C C . ILE A 1 87 ? 0.967 -3.305 -6.203 1.00 97.06 87 ILE A C 1
ATOM 694 O O . ILE A 1 87 ? 0.276 -3.701 -5.266 1.00 97.06 87 ILE A O 1
ATOM 698 N N . VAL A 1 88 ? 2.234 -2.916 -6.034 1.00 95.62 88 VAL A N 1
ATOM 699 C CA . VAL A 1 88 ? 2.913 -2.960 -4.726 1.00 95.62 88 VAL A CA 1
ATOM 700 C C . VAL A 1 88 ? 2.181 -2.093 -3.699 1.00 95.62 88 VAL A C 1
ATOM 702 O O . VAL A 1 88 ? 1.895 -2.553 -2.591 1.00 95.62 88 VAL A O 1
ATOM 705 N N . VAL A 1 89 ? 1.807 -0.867 -4.077 1.00 95.25 89 VAL A N 1
ATOM 706 C CA . VAL A 1 89 ? 1.033 0.038 -3.216 1.00 95.25 89 VAL A CA 1
ATOM 707 C C . VAL A 1 89 ? -0.325 -0.570 -2.863 1.00 95.25 89 VAL A C 1
ATOM 709 O O . VAL A 1 89 ? -0.707 -0.561 -1.695 1.00 95.25 89 VAL A O 1
ATOM 712 N N . VAL A 1 90 ? -1.043 -1.153 -3.826 1.00 96.50 90 VAL A N 1
ATOM 713 C CA . VAL A 1 90 ? -2.336 -1.813 -3.576 1.00 96.50 90 VAL A CA 1
ATOM 714 C C . VAL A 1 90 ? -2.182 -2.984 -2.607 1.00 96.50 90 VAL A C 1
ATOM 716 O O . VAL A 1 90 ? -2.955 -3.089 -1.655 1.00 96.50 90 VAL A O 1
ATOM 719 N N . VAL A 1 91 ? -1.172 -3.838 -2.793 1.00 95.94 91 VAL A N 1
ATOM 720 C CA . VAL A 1 91 ? -0.887 -4.957 -1.880 1.00 95.94 91 VAL A CA 1
ATOM 721 C C . VAL A 1 91 ? -0.629 -4.440 -0.467 1.00 95.94 91 VAL A C 1
ATOM 723 O O . VAL A 1 91 ? -1.215 -4.953 0.488 1.00 95.94 91 VAL A O 1
ATOM 726 N N . MET A 1 92 ? 0.173 -3.385 -0.321 1.00 94.19 92 MET A N 1
ATOM 727 C CA . MET A 1 92 ? 0.406 -2.753 0.976 1.00 94.19 92 MET A CA 1
ATOM 728 C C . MET A 1 92 ? -0.880 -2.210 1.597 1.00 94.19 92 MET A C 1
ATOM 730 O O . MET A 1 92 ? -1.175 -2.521 2.750 1.00 94.19 92 MET A O 1
ATOM 734 N N . LEU A 1 93 ? -1.677 -1.449 0.847 1.00 91.94 93 LEU A N 1
ATOM 735 C CA . LEU A 1 93 ? -2.947 -0.911 1.337 1.00 91.94 93 LEU A CA 1
ATOM 736 C C . LEU A 1 93 ? -3.892 -2.024 1.799 1.00 91.94 93 LEU A C 1
ATOM 738 O O . LEU A 1 93 ? -4.543 -1.884 2.831 1.00 91.94 93 LEU A O 1
ATOM 742 N N . VAL A 1 94 ? -3.939 -3.152 1.088 1.00 91.81 94 VAL A N 1
ATOM 743 C CA . VAL A 1 94 ? -4.761 -4.307 1.471 1.00 91.81 94 VAL A CA 1
ATOM 744 C C . VAL A 1 94 ? -4.235 -4.974 2.745 1.00 91.81 94 VAL A C 1
ATOM 746 O O . VAL A 1 94 ? -5.022 -5.257 3.650 1.00 91.81 94 VAL A O 1
ATOM 749 N N . VAL A 1 95 ? -2.926 -5.222 2.846 1.00 92.31 95 VAL A N 1
ATOM 750 C CA . VAL A 1 95 ? -2.312 -5.884 4.009 1.00 92.31 95 VAL A CA 1
ATOM 751 C C . VAL A 1 95 ? -2.436 -5.010 5.258 1.00 92.31 95 VAL A C 1
ATOM 753 O O . VAL A 1 95 ? -3.021 -5.437 6.255 1.00 92.31 95 VAL A O 1
ATOM 756 N N . PHE A 1 96 ? -1.966 -3.764 5.202 1.00 90.50 96 PHE A N 1
ATOM 757 C CA . PHE A 1 96 ? -2.013 -2.848 6.343 1.00 90.50 96 PHE A CA 1
ATOM 758 C C . PHE A 1 96 ? -3.439 -2.370 6.645 1.00 90.50 96 PHE A C 1
ATOM 760 O O . PHE A 1 96 ? -3.808 -2.229 7.812 1.00 90.50 96 PHE A O 1
ATOM 767 N N . GLY A 1 97 ? -4.289 -2.234 5.623 1.00 87.06 97 GLY A N 1
ATOM 768 C CA . GLY A 1 97 ? -5.717 -1.952 5.774 1.00 87.06 97 GLY A CA 1
ATOM 769 C C . GLY A 1 97 ? -6.460 -3.039 6.558 1.00 87.06 97 GLY A C 1
ATOM 770 O O . GLY A 1 97 ? -7.306 -2.738 7.406 1.00 87.06 97 GLY A O 1
ATOM 771 N N . ARG A 1 98 ? -6.116 -4.313 6.328 1.00 85.00 98 ARG A N 1
ATOM 772 C CA . ARG A 1 98 ? -6.666 -5.437 7.099 1.00 85.00 98 ARG A CA 1
ATOM 773 C C . ARG A 1 98 ? -6.093 -5.512 8.513 1.00 85.00 98 ARG A C 1
ATOM 775 O O . ARG A 1 98 ? -6.870 -5.663 9.452 1.00 85.00 98 ARG A O 1
ATOM 782 N N . LEU A 1 99 ? -4.779 -5.345 8.679 1.00 83.69 99 LEU A N 1
ATOM 783 C CA . LEU A 1 99 ? -4.117 -5.391 9.991 1.00 83.69 99 LEU A CA 1
ATOM 784 C C . LEU A 1 99 ? -4.607 -4.287 10.943 1.00 83.69 99 LEU A C 1
ATOM 786 O O . LEU A 1 99 ? -4.832 -4.545 12.122 1.00 83.69 99 LEU A O 1
ATOM 790 N N . GLY A 1 100 ? -4.834 -3.073 10.436 1.00 82.44 100 GLY A N 1
ATOM 791 C CA . GLY A 1 100 ? -5.305 -1.937 11.234 1.00 82.44 100 GLY A CA 1
ATOM 792 C C . GLY A 1 100 ? -6.800 -1.930 11.550 1.00 82.44 100 GLY A C 1
ATOM 793 O O . GLY A 1 100 ? -7.280 -0.977 12.159 1.00 82.44 100 GLY A O 1
ATOM 794 N N . ARG A 1 101 ? -7.561 -2.950 11.117 1.00 82.44 101 ARG A N 1
ATOM 795 C CA . ARG A 1 101 ? -9.030 -3.018 11.265 1.00 82.44 101 ARG A CA 1
ATOM 796 C C . ARG A 1 101 ? -9.747 -1.768 10.729 1.00 82.44 101 ARG A C 1
ATOM 798 O O . ARG A 1 101 ? -10.798 -1.370 11.235 1.00 82.44 101 ARG A O 1
ATOM 805 N N . TRP A 1 102 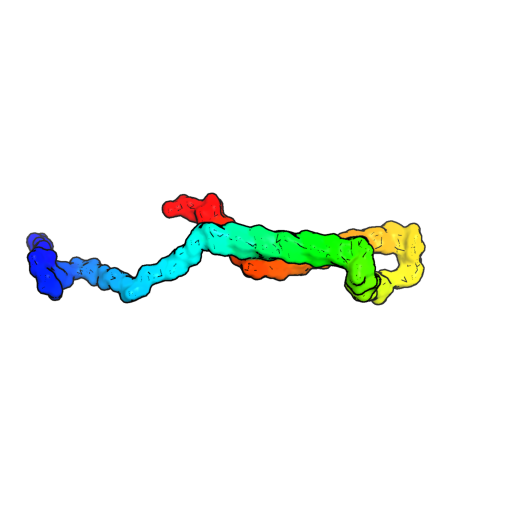? -9.219 -1.173 9.659 1.00 77.38 102 TRP A N 1
ATOM 806 C CA . TRP A 1 102 ? -9.736 0.069 9.073 1.00 77.38 102 TRP A CA 1
ATOM 807 C C . TRP A 1 102 ? -11.197 -0.039 8.625 1.00 77.38 102 TRP A C 1
ATOM 809 O O . TRP A 1 102 ? -11.948 0.920 8.754 1.00 77.38 102 TRP A O 1
ATOM 819 N N . ALA A 1 103 ? -11.644 -1.221 8.186 1.00 77.38 103 ALA A N 1
ATOM 820 C CA . ALA A 1 103 ? -13.045 -1.469 7.836 1.00 77.38 103 ALA A CA 1
ATOM 821 C C . ALA A 1 103 ? -13.999 -1.369 9.043 1.00 77.38 103 ALA A C 1
ATOM 823 O O . ALA A 1 103 ? -15.175 -1.042 8.900 1.00 77.38 103 ALA A O 1
ATOM 824 N N . GLU A 1 104 ? -13.524 -1.677 10.248 1.00 77.12 104 GLU A N 1
ATOM 825 C CA . GLU A 1 104 ? -14.318 -1.533 11.465 1.00 77.12 104 GLU A CA 1
ATOM 826 C C . GLU A 1 104 ? -14.309 -0.093 11.976 1.00 77.12 104 GLU A C 1
ATOM 828 O O . GLU A 1 104 ? -15.357 0.414 12.371 1.00 77.12 104 GLU A O 1
ATOM 833 N N . LEU A 1 105 ? -13.167 0.593 11.874 1.00 76.00 105 LEU A N 1
ATOM 834 C CA . LEU A 1 105 ? -13.074 2.029 12.126 1.00 76.00 105 LEU A CA 1
ATOM 835 C C . LEU A 1 105 ? -14.008 2.815 11.187 1.00 76.00 105 LEU A C 1
ATOM 837 O O . LEU A 1 105 ? -14.809 3.621 11.651 1.00 76.00 105 LEU A O 1
ATOM 841 N N . ALA A 1 106 ? -13.971 2.523 9.883 1.00 78.00 106 ALA A N 1
ATOM 842 C CA . ALA A 1 106 ? -14.810 3.162 8.873 1.00 78.00 106 ALA A CA 1
ATOM 843 C C . ALA A 1 106 ? -16.301 2.924 9.135 1.00 78.00 106 ALA A C 1
ATOM 845 O O . ALA A 1 106 ? -17.080 3.870 9.100 1.00 78.00 106 ALA A O 1
ATOM 846 N N . ARG A 1 107 ? -16.704 1.692 9.481 1.00 78.62 107 ARG A N 1
ATOM 847 C CA . ARG A 1 107 ? -18.097 1.397 9.861 1.00 78.62 107 ARG A CA 1
ATOM 848 C C . ARG A 1 107 ? -18.551 2.209 11.073 1.00 78.62 107 ARG A C 1
ATOM 850 O O . ARG A 1 107 ? -19.682 2.671 11.085 1.00 78.62 107 ARG A O 1
ATOM 857 N N . ARG A 1 108 ? -17.683 2.407 12.067 1.00 75.25 108 ARG A N 1
ATOM 858 C CA . ARG A 1 108 ? -18.023 3.171 13.278 1.00 75.25 108 ARG A CA 1
ATOM 859 C C . ARG A 1 108 ? -18.031 4.687 13.064 1.00 75.25 108 ARG A C 1
ATOM 861 O O . ARG A 1 108 ? -18.790 5.368 13.739 1.00 75.25 108 ARG A O 1
ATOM 868 N N . LEU A 1 109 ? -17.206 5.210 12.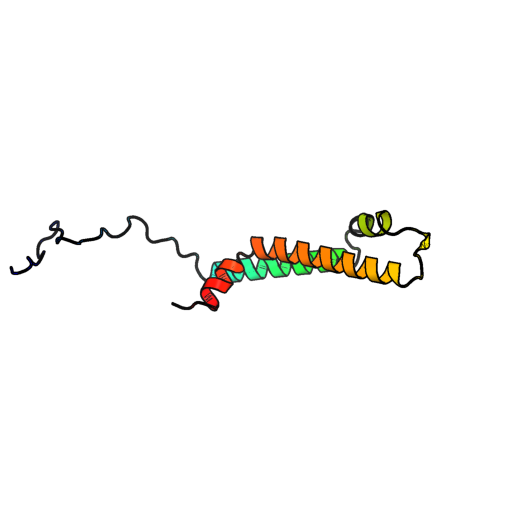155 1.00 74.38 109 LEU A N 1
ATOM 869 C CA . LEU A 1 109 ? -17.121 6.649 11.869 1.00 74.38 109 LEU A CA 1
ATOM 870 C C . LEU A 1 109 ? -18.131 7.119 10.812 1.00 74.38 109 LEU A C 1
ATOM 872 O O . LEU A 1 109 ? -18.642 8.227 10.920 1.00 74.38 109 LEU A O 1
ATOM 876 N N . LEU A 1 110 ? -18.415 6.297 9.796 1.00 78.12 110 LEU A N 1
ATOM 877 C CA . LEU A 1 110 ? -19.290 6.654 8.669 1.00 78.12 110 LEU A CA 1
ATOM 878 C C . LEU A 1 110 ? -20.744 6.208 8.859 1.00 78.12 110 LEU A C 1
ATOM 880 O O . LEU A 1 110 ? -21.627 6.732 8.188 1.00 78.12 110 LEU A O 1
ATOM 884 N N . ALA A 1 111 ? -21.008 5.260 9.763 1.00 66.44 111 ALA A N 1
ATOM 885 C CA . ALA A 1 111 ? -22.361 4.877 10.155 1.00 66.44 111 ALA A CA 1
ATOM 886 C C . ALA A 1 111 ? -22.552 5.049 11.672 1.00 66.44 111 ALA A C 1
ATOM 888 O O . ALA A 1 111 ? -22.680 4.051 12.389 1.00 66.44 111 ALA A O 1
ATOM 889 N N . PRO A 1 112 ? -22.564 6.295 12.183 1.00 56.81 112 PRO A N 1
ATOM 890 C CA . PRO A 1 112 ? -23.052 6.542 13.528 1.00 56.81 112 PRO A CA 1
ATOM 891 C C . PRO A 1 112 ? -24.541 6.168 13.551 1.00 56.81 112 PRO A C 1
ATOM 893 O O . PRO A 1 112 ? -25.356 6.796 12.878 1.00 56.81 112 PRO A O 1
ATOM 896 N N . ARG A 1 113 ? -24.880 5.087 14.253 1.00 52.03 113 ARG A N 1
ATOM 897 C CA . ARG A 1 113 ? -26.253 4.789 14.667 1.00 52.03 113 ARG A CA 1
ATOM 898 C C . ARG A 1 113 ? -26.396 5.132 16.134 1.00 52.03 113 ARG A C 1
ATOM 900 O O . ARG A 1 113 ? -25.496 4.710 16.897 1.00 52.03 113 ARG A O 1
#

Sequence (113 aa):
HTPRLADGPGTWAYGHVARPAEEPERTPIRQLVSGALISLLAGLLLWSLLWNMYLGAFWLWPLYMFTPDSWRGSMPSVVAAYVYYGIVVVVMLVVFGRLGRWAELARRLLAPR

Secondary structure (DSSP, 8-state):
-PPPP--STTPPPTT--PPPSS------HHHHHHHHHHHHHHHHHHHHHHHTTTT-SGGGHHHHHHS-GGGTTSHHHHHHHHHHHHHHHHHHHHHHHHHTTHHHHHHHHH---

pLDDT: mean 82.57, std 13.38, range [52.03, 97.06]